Protein AF-C6PXZ6-F1 (afdb_monomer_lite)

pLDDT: mean 88.35, std 12.58, range [36.41, 98.31]

Organism: NCBI:txid536227

Structure (mmCIF, N/CA/C/O backbone):
data_AF-C6PXZ6-F1
#
_entry.id   AF-C6PXZ6-F1
#
loop_
_atom_site.group_PDB
_atom_site.id
_atom_site.type_symbol
_atom_site.label_atom_id
_atom_site.label_alt_id
_atom_site.label_comp_id
_atom_site.label_asym_id
_atom_site.label_entity_id
_atom_site.label_seq_id
_atom_site.pdbx_PDB_ins_code
_atom_site.Cartn_x
_atom_site.Cartn_y
_atom_site.Cartn_z
_atom_site.occupancy
_atom_site.B_iso_or_equiv
_atom_site.auth_seq_id
_atom_site.auth_comp_id
_atom_site.auth_asym_id
_atom_site.auth_atom_id
_atom_site.pdbx_PDB_model_num
ATOM 1 N N . MET A 1 1 ? 37.412 -1.497 2.992 1.00 36.41 1 MET A N 1
ATOM 2 C CA . MET A 1 1 ? 36.034 -0.956 2.962 1.00 36.41 1 MET A CA 1
ATOM 3 C C . MET A 1 1 ? 35.666 -0.709 1.498 1.00 36.41 1 MET A C 1
ATOM 5 O O . MET A 1 1 ? 36.073 0.293 0.928 1.00 36.41 1 MET A O 1
ATOM 9 N N . GLY A 1 2 ? 35.069 -1.699 0.826 1.00 41.47 2 GLY A N 1
ATOM 10 C CA . GLY A 1 2 ? 34.815 -1.634 -0.619 1.00 41.47 2 GLY A CA 1
ATOM 11 C C . GLY A 1 2 ? 33.611 -0.747 -0.926 1.00 41.47 2 GLY A C 1
ATOM 12 O O . GLY A 1 2 ? 32.544 -0.958 -0.356 1.00 41.47 2 GLY A O 1
ATOM 13 N N . LYS A 1 3 ? 33.777 0.240 -1.814 1.00 44.44 3 LYS A N 1
ATOM 14 C CA . LYS A 1 3 ? 32.667 1.032 -2.363 1.00 44.44 3 LYS A CA 1
ATOM 15 C C . LYS A 1 3 ? 31.670 0.056 -3.000 1.00 44.44 3 LYS A C 1
ATOM 17 O O . LYS A 1 3 ? 32.033 -0.635 -3.950 1.00 44.44 3 LYS A O 1
ATOM 22 N N . GLY A 1 4 ? 30.459 -0.055 -2.453 1.00 53.03 4 GLY A N 1
ATOM 23 C CA . GLY A 1 4 ? 29.423 -0.934 -2.997 1.00 53.03 4 GLY A CA 1
ATOM 24 C C . GLY A 1 4 ? 29.125 -0.537 -4.441 1.00 53.03 4 GLY A C 1
ATOM 25 O O . GLY A 1 4 ? 28.650 0.567 -4.694 1.00 53.03 4 GLY A O 1
ATOM 26 N N . LYS A 1 5 ? 29.479 -1.398 -5.396 1.00 52.75 5 LYS A N 1
ATOM 27 C CA . LYS A 1 5 ? 29.253 -1.161 -6.821 1.00 52.75 5 LYS A CA 1
ATOM 28 C C . LYS A 1 5 ? 27.749 -1.258 -7.072 1.00 52.75 5 LYS A C 1
ATOM 30 O O . LYS A 1 5 ? 27.180 -2.332 -6.921 1.00 52.75 5 LYS A O 1
ATOM 35 N N . LEU A 1 6 ? 27.110 -0.139 -7.406 1.00 61.28 6 LEU A N 1
ATOM 36 C CA . LEU A 1 6 ? 25.716 -0.144 -7.842 1.00 61.28 6 LEU A CA 1
ATOM 37 C C . LEU A 1 6 ? 25.652 -0.765 -9.239 1.00 61.28 6 LEU A C 1
ATOM 39 O O . LEU A 1 6 ? 26.320 -0.290 -10.161 1.00 61.28 6 LEU A O 1
ATOM 43 N N . GLU A 1 7 ? 24.868 -1.825 -9.398 1.00 64.44 7 GLU A N 1
ATOM 44 C CA . GLU A 1 7 ? 24.666 -2.460 -10.700 1.00 64.44 7 GLU A CA 1
ATOM 45 C C . GLU A 1 7 ? 23.505 -1.793 -11.432 1.00 64.44 7 GLU A C 1
ATOM 47 O O . GLU A 1 7 ? 22.420 -1.626 -10.873 1.00 64.44 7 GLU A O 1
ATOM 52 N N . LYS A 1 8 ? 23.752 -1.376 -12.679 1.00 71.31 8 LYS A N 1
ATOM 53 C CA . LYS A 1 8 ? 22.756 -0.696 -13.507 1.00 71.31 8 LYS A CA 1
ATOM 54 C C . LYS A 1 8 ? 21.826 -1.723 -14.145 1.00 71.31 8 LYS A C 1
ATOM 56 O O . LYS A 1 8 ? 22.284 -2.591 -14.886 1.00 71.31 8 LYS A O 1
ATOM 61 N N . THR A 1 9 ? 20.525 -1.586 -13.923 1.00 69.38 9 THR A N 1
ATOM 62 C CA . THR A 1 9 ? 19.516 -2.392 -14.616 1.00 69.38 9 THR A CA 1
ATOM 63 C C . THR A 1 9 ? 19.161 -1.776 -15.972 1.00 69.38 9 THR A C 1
ATOM 65 O O . THR A 1 9 ? 19.250 -0.560 -16.179 1.00 69.38 9 THR A O 1
ATOM 68 N N . LYS A 1 10 ? 18.811 -2.634 -16.938 1.00 75.81 10 LYS A N 1
ATOM 69 C CA . LYS A 1 10 ? 18.364 -2.215 -18.275 1.00 75.81 10 LYS A CA 1
ATOM 70 C C . LYS A 1 10 ? 16.946 -1.641 -18.207 1.00 75.81 10 LYS A C 1
ATOM 72 O O . LYS A 1 10 ? 16.198 -1.940 -17.279 1.00 75.81 10 LYS A O 1
ATOM 77 N N . ALA A 1 11 ? 16.582 -0.850 -19.215 1.00 82.94 11 ALA A N 1
ATOM 78 C CA . ALA A 1 11 ? 15.208 -0.399 -19.383 1.00 82.94 11 ALA A CA 1
ATOM 79 C C . ALA A 1 11 ? 14.250 -1.599 -19.518 1.00 82.94 11 ALA A C 1
ATOM 81 O O . ALA A 1 11 ? 14.599 -2.605 -20.140 1.00 82.94 11 ALA A O 1
ATOM 82 N N . ALA A 1 12 ? 13.059 -1.490 -18.931 1.00 84.81 12 ALA A N 1
ATOM 83 C CA . ALA A 1 12 ? 12.037 -2.534 -18.932 1.00 84.81 12 ALA A CA 1
ATOM 84 C C . ALA A 1 12 ? 10.637 -1.912 -18.832 1.00 84.81 12 ALA A C 1
ATOM 86 O O . ALA A 1 12 ? 10.421 -1.010 -18.025 1.00 84.81 12 ALA A O 1
ATOM 87 N N . GLY A 1 13 ? 9.670 -2.386 -19.619 1.00 87.19 13 GLY A N 1
ATOM 88 C CA . GLY A 1 13 ? 8.293 -1.895 -19.546 1.00 87.19 13 GLY A CA 1
ATOM 89 C C . GLY A 1 13 ? 7.475 -2.097 -20.824 1.00 87.19 13 GLY A C 1
ATOM 90 O O . GLY A 1 13 ? 8.053 -2.412 -21.864 1.00 87.19 13 GLY A O 1
ATOM 91 N N . PRO A 1 14 ? 6.146 -1.898 -20.753 1.00 91.56 14 PRO A N 1
ATOM 92 C CA . PRO A 1 14 ? 5.380 -1.598 -19.539 1.00 91.56 14 PRO A CA 1
ATOM 93 C C . PRO A 1 14 ? 5.196 -2.851 -18.663 1.00 91.56 14 PRO A C 1
ATOM 95 O O . PRO A 1 14 ? 4.722 -3.881 -19.132 1.00 91.56 14 PRO A O 1
ATOM 98 N N . ILE A 1 15 ? 5.564 -2.766 -17.383 1.00 93.62 15 ILE A N 1
ATOM 99 C CA . ILE A 1 15 ? 5.384 -3.842 -16.398 1.00 93.62 15 ILE A CA 1
ATOM 100 C C . ILE A 1 15 ? 4.039 -3.615 -15.699 1.00 93.62 15 ILE A C 1
ATOM 102 O O . ILE A 1 15 ? 3.883 -2.577 -15.043 1.00 93.62 15 ILE A O 1
ATOM 106 N N . PRO A 1 16 ? 3.062 -4.533 -15.819 1.00 94.00 16 PRO A N 1
ATOM 107 C CA . PRO A 1 16 ? 1.809 -4.440 -15.080 1.00 94.00 16 PRO A CA 1
ATOM 108 C C . PRO A 1 16 ? 2.051 -4.494 -13.569 1.00 94.00 16 PRO A C 1
ATOM 110 O O . PRO A 1 16 ? 2.838 -5.304 -13.087 1.00 94.00 16 PRO A O 1
ATOM 113 N N . ASN A 1 17 ? 1.342 -3.658 -12.818 1.00 93.81 17 ASN A N 1
ATOM 114 C CA . ASN A 1 17 ? 1.368 -3.637 -11.363 1.00 93.81 17 ASN A CA 1
ATOM 115 C C . ASN A 1 17 ? -0.063 -3.486 -10.830 1.00 93.81 17 ASN A C 1
ATOM 117 O O . ASN A 1 17 ? -0.721 -2.467 -11.044 1.00 93.81 17 ASN A O 1
ATOM 121 N N . ASN A 1 18 ? -0.549 -4.516 -10.146 1.00 95.06 18 ASN A N 1
ATOM 122 C CA . ASN A 1 18 ? -1.874 -4.527 -9.542 1.00 95.06 18 ASN A CA 1
ATOM 123 C C . ASN A 1 18 ? -1.787 -3.961 -8.125 1.00 95.06 18 ASN A C 1
ATOM 125 O O . ASN A 1 18 ? -1.286 -4.630 -7.225 1.00 95.06 18 ASN A O 1
ATOM 129 N N . VAL A 1 19 ? -2.283 -2.738 -7.923 1.00 95.81 19 VAL A N 1
ATOM 130 C CA . VAL A 1 19 ? -2.348 -2.138 -6.587 1.00 95.81 19 VAL A CA 1
ATOM 131 C C . VAL A 1 19 ? -3.661 -2.514 -5.936 1.00 95.81 19 VAL A C 1
ATOM 133 O O . VAL A 1 19 ? -4.734 -2.127 -6.402 1.00 95.81 19 VAL A O 1
ATOM 136 N N . PHE A 1 20 ? -3.562 -3.259 -4.848 1.00 97.06 20 PHE A N 1
ATOM 137 C CA . PHE A 1 20 ? -4.698 -3.608 -4.016 1.00 97.06 20 PHE A CA 1
ATOM 138 C C . PHE A 1 20 ? -4.902 -2.542 -2.949 1.00 97.06 20 PHE A C 1
ATOM 140 O O . PHE A 1 20 ? -3.945 -2.010 -2.388 1.00 97.06 20 PHE A O 1
ATOM 147 N N . GLY A 1 21 ? -6.160 -2.233 -2.675 1.00 96.31 21 GLY A N 1
ATOM 148 C CA . GLY A 1 21 ? -6.542 -1.312 -1.621 1.00 96.31 21 GLY A CA 1
ATOM 149 C C . GLY A 1 21 ? -7.809 -1.779 -0.931 1.00 96.31 21 GLY A C 1
ATOM 150 O O . GLY A 1 21 ? -8.485 -2.703 -1.382 1.00 96.31 21 GLY A O 1
ATOM 151 N N . TRP A 1 22 ? -8.140 -1.093 0.153 1.00 97.62 22 TRP A N 1
ATOM 152 C CA . TRP A 1 22 ? -9.368 -1.320 0.892 1.00 97.62 22 TRP A CA 1
ATOM 153 C C . TRP A 1 22 ? -10.103 0.006 1.047 1.00 97.62 22 TRP A C 1
ATOM 155 O O . TRP A 1 22 ? -9.603 0.931 1.688 1.00 97.62 22 TRP A O 1
ATOM 165 N N . ARG A 1 23 ? -11.275 0.129 0.421 1.00 97.50 23 ARG A N 1
ATOM 166 C CA . ARG A 1 23 ? -12.094 1.338 0.499 1.00 97.50 23 ARG A CA 1
ATOM 167 C C . ARG A 1 23 ? -13.054 1.208 1.673 1.00 97.50 23 ARG A C 1
ATOM 169 O O . ARG A 1 23 ? -13.989 0.412 1.624 1.00 97.50 23 ARG A O 1
ATOM 176 N N . TYR A 1 24 ? -12.817 2.012 2.703 1.00 97.69 24 TYR A N 1
ATOM 177 C CA . TYR A 1 24 ? -13.629 2.055 3.913 1.00 97.69 24 TYR A CA 1
ATOM 178 C C . TYR A 1 24 ? -14.229 3.452 4.095 1.00 97.69 24 TYR A C 1
ATOM 180 O O . TYR A 1 24 ? -13.491 4.434 4.154 1.00 97.69 24 TYR A O 1
ATOM 188 N N . ILE A 1 25 ? -15.556 3.544 4.193 1.00 98.31 25 ILE A N 1
ATOM 189 C CA . ILE A 1 25 ? -16.271 4.765 4.587 1.00 98.31 25 ILE A CA 1
ATOM 190 C C . ILE A 1 25 ? -17.052 4.444 5.866 1.00 98.31 25 ILE A C 1
ATOM 192 O O . ILE A 1 25 ? -17.870 3.519 5.843 1.00 98.31 25 ILE A O 1
ATOM 196 N N . PRO A 1 26 ? -16.821 5.165 6.979 1.00 98.12 26 PRO A N 1
ATOM 197 C CA . PRO A 1 26 ? -17.546 4.933 8.224 1.00 98.1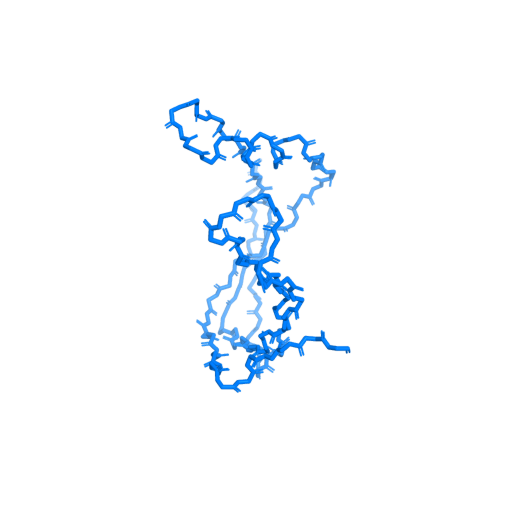2 26 PRO A CA 1
ATOM 198 C C . PRO A 1 26 ? -19.027 5.321 8.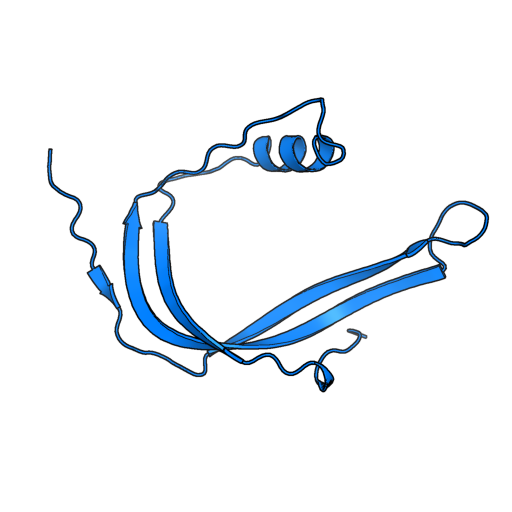107 1.00 98.12 26 PRO A C 1
ATOM 200 O O . PRO A 1 26 ? -19.405 6.136 7.264 1.00 98.12 26 PRO A O 1
ATOM 203 N N . ASN A 1 27 ? -19.867 4.751 8.974 1.00 98.19 27 ASN A N 1
ATOM 204 C CA . ASN A 1 27 ? -21.247 5.211 9.141 1.00 98.19 27 ASN A CA 1
ATOM 205 C C . ASN A 1 27 ? -21.289 6.690 9.565 1.00 98.19 27 ASN A C 1
ATOM 207 O O . ASN A 1 27 ? -20.424 7.149 10.307 1.00 98.19 27 ASN A O 1
ATOM 211 N N . VAL A 1 28 ? -22.317 7.429 9.124 1.00 97.19 28 VAL A N 1
ATOM 212 C CA . VAL A 1 28 ? -22.520 8.836 9.532 1.00 97.19 28 VAL A CA 1
ATOM 213 C C . VAL A 1 28 ? -22.751 8.932 11.040 1.00 97.19 28 VAL A C 1
ATOM 215 O O . VAL A 1 28 ? -22.161 9.779 11.700 1.00 97.19 28 VAL A O 1
ATOM 218 N N . ASN A 1 29 ? -23.586 8.039 11.579 1.00 95.69 29 ASN A N 1
ATOM 219 C CA . ASN A 1 29 ? -23.884 7.948 13.003 1.00 95.69 29 ASN A CA 1
ATOM 220 C C . ASN A 1 29 ? -23.701 6.499 13.465 1.00 95.69 29 ASN A C 1
ATOM 222 O O . ASN A 1 29 ? -24.418 5.608 13.011 1.00 95.69 29 ASN A O 1
ATOM 226 N N . GLY A 1 30 ? -22.766 6.277 14.387 1.00 95.00 30 GLY A N 1
ATOM 227 C CA . GLY A 1 30 ? -22.520 4.977 15.010 1.00 95.00 30 GLY A CA 1
ATOM 228 C C . GLY A 1 30 ? -21.291 4.228 14.473 1.00 95.00 30 GLY A C 1
ATOM 229 O O . GLY A 1 30 ? -20.643 4.667 13.523 1.00 95.00 30 GLY A O 1
ATOM 230 N N . PRO A 1 31 ? -20.933 3.103 15.113 1.00 97.69 31 PRO A N 1
ATOM 231 C CA . PRO A 1 31 ? -19.787 2.287 14.725 1.00 97.69 31 PRO A CA 1
ATOM 232 C C . PRO A 1 31 ? -20.017 1.561 13.389 1.00 97.69 31 PRO A C 1
ATOM 234 O O . PRO A 1 31 ? -21.146 1.408 12.923 1.00 97.69 31 PRO A O 1
ATOM 237 N N . GLY A 1 32 ? -18.934 1.061 12.792 1.00 96.81 32 GLY A N 1
ATOM 238 C CA . GLY A 1 32 ? -18.979 0.268 11.561 1.00 96.81 32 GLY A CA 1
ATOM 239 C C . GLY A 1 32 ? -18.852 1.092 10.277 1.00 96.81 32 GLY A C 1
ATOM 240 O O . GLY A 1 32 ? -18.390 2.238 10.291 1.00 96.81 32 GLY A O 1
ATOM 241 N N . ALA A 1 33 ? -19.212 0.466 9.157 1.00 97.81 33 ALA A N 1
ATOM 242 C CA . ALA A 1 33 ? -18.943 0.965 7.814 1.00 97.81 33 ALA A CA 1
ATOM 243 C C . ALA A 1 33 ? -20.230 1.156 7.007 1.00 97.81 33 ALA A C 1
ATOM 245 O O . ALA A 1 33 ? -21.039 0.235 6.914 1.00 97.81 33 ALA A O 1
ATOM 246 N N . ALA A 1 34 ? -20.355 2.312 6.356 1.00 97.94 34 ALA A N 1
ATOM 247 C CA . ALA A 1 34 ? -21.321 2.536 5.284 1.00 97.94 34 ALA A CA 1
ATOM 248 C C . ALA A 1 34 ? -20.828 1.938 3.953 1.00 97.94 34 ALA A C 1
ATOM 250 O O . ALA A 1 34 ? -21.629 1.578 3.094 1.00 97.94 34 ALA A O 1
ATOM 251 N N . LEU A 1 35 ? -19.504 1.822 3.784 1.00 97.62 35 LEU A N 1
ATOM 252 C CA . LEU A 1 35 ? -18.865 1.176 2.639 1.00 97.62 35 LEU A CA 1
ATOM 253 C C . LEU A 1 35 ? -17.612 0.426 3.093 1.00 97.62 35 LEU A C 1
ATOM 255 O O . LEU A 1 35 ? -16.803 0.984 3.833 1.00 97.62 35 LEU A O 1
ATOM 259 N N . ASN A 1 36 ? -17.446 -0.818 2.648 1.00 97.38 36 ASN A N 1
ATOM 260 C CA . ASN A 1 36 ? -16.355 -1.695 3.068 1.00 97.38 36 ASN A CA 1
ATOM 261 C C . ASN A 1 36 ? -16.003 -2.678 1.944 1.00 97.38 36 ASN A C 1
ATOM 263 O O . ASN A 1 36 ? -16.577 -3.761 1.867 1.00 97.38 36 ASN A O 1
ATOM 267 N N . GLU A 1 37 ? -15.117 -2.279 1.034 1.00 97.94 37 GLU A N 1
ATOM 268 C CA . GLU A 1 37 ? -14.899 -3.007 -0.220 1.00 97.94 37 GLU A CA 1
ATOM 269 C C . GLU A 1 37 ? -13.407 -3.143 -0.557 1.00 97.94 37 GLU A C 1
ATOM 271 O O . GLU A 1 37 ? -12.685 -2.136 -0.553 1.00 97.94 37 GLU A O 1
ATOM 276 N N . PRO A 1 38 ? -12.924 -4.345 -0.922 1.00 98.06 38 PRO A N 1
ATOM 277 C CA . PRO A 1 38 ? -11.605 -4.490 -1.516 1.00 98.06 38 PRO A CA 1
ATOM 278 C C . PRO A 1 38 ? -11.612 -3.901 -2.932 1.00 98.06 38 PRO A C 1
ATOM 280 O O . PRO A 1 38 ? -12.555 -4.086 -3.705 1.00 98.06 38 PRO A O 1
ATOM 283 N N . ILE A 1 39 ? -10.548 -3.192 -3.295 1.00 97.44 39 ILE A N 1
ATOM 284 C CA . ILE A 1 39 ? -10.400 -2.562 -4.608 1.00 97.44 39 ILE A CA 1
ATOM 285 C C . ILE A 1 39 ? -9.097 -2.986 -5.276 1.00 97.44 39 ILE A C 1
ATOM 287 O O . ILE A 1 39 ? -8.097 -3.285 -4.623 1.00 97.44 39 ILE A O 1
ATOM 291 N N . LEU A 1 40 ? -9.108 -2.958 -6.602 1.00 97.12 40 LEU A N 1
ATOM 292 C CA . LEU A 1 40 ? -7.934 -3.110 -7.442 1.00 97.12 40 LEU A CA 1
ATOM 293 C C . LEU A 1 40 ? -7.804 -1.895 -8.349 1.00 97.12 40 LEU A C 1
ATOM 295 O O . LEU A 1 40 ? -8.731 -1.547 -9.083 1.00 97.12 40 LEU A O 1
ATOM 299 N N . TYR A 1 41 ? -6.617 -1.306 -8.342 1.00 96.50 41 TYR A N 1
ATOM 300 C CA . TYR A 1 41 ? -6.193 -0.261 -9.255 1.00 96.50 41 TYR A CA 1
ATOM 301 C C . TYR A 1 41 ? -5.041 -0.791 -10.127 1.00 96.50 41 TYR A C 1
ATOM 303 O O . TYR A 1 41 ? -3.884 -0.804 -9.696 1.00 96.50 41 TYR A O 1
ATOM 311 N N . PRO A 1 42 ? -5.326 -1.278 -11.349 1.00 96.12 42 PRO A N 1
ATOM 312 C CA . PRO A 1 42 ? -4.284 -1.708 -12.270 1.00 96.12 42 PRO A CA 1
ATOM 313 C C . PRO A 1 42 ? -3.505 -0.497 -12.780 1.00 96.12 42 PRO A C 1
ATOM 315 O O . PRO A 1 42 ? -4.074 0.408 -13.395 1.00 96.12 42 PRO A O 1
ATOM 318 N N . GLN A 1 43 ? -2.197 -0.511 -12.575 1.00 95.69 43 GLN A N 1
ATOM 319 C CA . GLN A 1 43 ? -1.269 0.465 -13.132 1.00 95.69 43 GLN A CA 1
ATOM 320 C C . GLN A 1 43 ? -0.130 -0.251 -13.861 1.00 95.69 43 GLN A C 1
ATOM 322 O O . GLN A 1 43 ? -0.062 -1.480 -13.896 1.00 95.69 43 GLN A O 1
ATOM 327 N N . SER A 1 44 ? 0.770 0.511 -14.473 1.00 95.12 44 SER A N 1
ATOM 328 C CA . SER A 1 44 ? 1.999 -0.048 -15.034 1.00 95.12 44 SER A CA 1
ATOM 329 C C . SER A 1 44 ? 3.168 0.903 -14.853 1.00 95.12 44 SER A C 1
ATOM 331 O O . SER A 1 44 ? 2.978 2.115 -14.763 1.00 95.12 44 SER A O 1
ATOM 333 N N . ILE A 1 45 ? 4.377 0.355 -14.809 1.00 94.50 45 ILE A N 1
ATOM 334 C CA . ILE A 1 45 ? 5.618 1.125 -14.740 1.00 94.50 45 ILE A CA 1
ATOM 335 C C . ILE A 1 45 ? 6.489 0.825 -15.959 1.00 94.50 45 ILE A C 1
ATOM 337 O O . ILE A 1 45 ? 6.613 -0.321 -16.388 1.00 94.50 45 ILE A O 1
ATOM 341 N N . THR A 1 46 ? 7.098 1.864 -16.519 1.00 95.25 46 THR A N 1
ATOM 342 C CA . THR A 1 46 ? 8.188 1.758 -17.491 1.00 95.25 46 THR A CA 1
ATOM 343 C C . THR A 1 46 ? 9.459 2.256 -16.827 1.00 95.25 46 THR A C 1
ATOM 345 O O . THR A 1 46 ? 9.567 3.435 -16.507 1.00 95.25 46 THR A O 1
ATOM 348 N N . ILE A 1 47 ? 10.410 1.358 -16.596 1.00 93.56 47 ILE A N 1
ATOM 349 C CA . ILE A 1 47 ? 11.709 1.638 -15.987 1.00 93.56 47 ILE A CA 1
ATOM 350 C C . ILE A 1 47 ? 12.676 2.045 -17.099 1.00 93.56 47 ILE A C 1
ATOM 352 O O . ILE A 1 47 ? 12.882 1.298 -18.053 1.00 93.56 47 ILE A O 1
ATOM 356 N N . MET A 1 48 ? 13.291 3.217 -16.970 1.00 93.12 48 MET A N 1
ATOM 357 C CA . MET A 1 48 ? 14.318 3.718 -17.889 1.00 93.12 48 MET A CA 1
ATOM 358 C C . MET A 1 48 ? 15.727 3.358 -17.407 1.00 93.12 48 MET A C 1
ATOM 360 O O . MET A 1 48 ? 16.616 3.073 -18.207 1.00 93.12 48 MET A O 1
ATOM 364 N N . SER A 1 49 ? 15.938 3.363 -16.091 1.00 91.50 49 SER A N 1
ATOM 365 C CA . SER A 1 49 ? 17.177 2.915 -15.451 1.00 91.50 49 SER A CA 1
ATOM 366 C C . SER A 1 49 ? 16.921 2.522 -14.001 1.00 91.50 49 SER A C 1
ATOM 368 O O . SER A 1 49 ? 15.941 2.957 -13.400 1.00 91.50 49 SER A O 1
ATOM 370 N N . GLY A 1 50 ? 17.806 1.717 -13.425 1.00 90.19 50 GLY A N 1
ATOM 371 C CA . GLY A 1 50 ? 17.753 1.396 -12.007 1.00 90.19 50 GLY A CA 1
ATOM 372 C C . GLY A 1 50 ? 19.102 0.969 -11.452 1.00 90.19 50 GLY A C 1
ATOM 373 O O . GLY A 1 50 ? 20.052 0.735 -12.203 1.00 90.19 50 GLY A O 1
ATOM 374 N N . TRP A 1 51 ? 19.169 0.904 -10.128 1.00 89.62 51 TRP A N 1
ATOM 375 C CA . TRP A 1 51 ? 20.356 0.588 -9.348 1.00 89.62 51 TRP A CA 1
ATOM 376 C C . TRP A 1 51 ? 19.993 -0.388 -8.241 1.00 89.62 51 TRP A C 1
ATOM 378 O O . TRP A 1 51 ? 19.003 -0.187 -7.536 1.00 89.62 51 TRP A O 1
ATOM 388 N N . TYR A 1 52 ? 20.828 -1.404 -8.068 1.00 88.12 52 TYR A N 1
ATOM 389 C CA . TYR A 1 52 ? 20.727 -2.359 -6.972 1.00 88.12 52 TYR A CA 1
ATOM 390 C C . TYR A 1 52 ? 21.833 -2.128 -5.940 1.00 88.12 52 TYR A C 1
ATOM 392 O O . TYR A 1 52 ? 22.978 -1.844 -6.304 1.00 88.12 52 TYR A O 1
ATOM 400 N N . GLY A 1 53 ? 21.510 -2.279 -4.656 1.00 86.38 53 GLY A N 1
ATOM 401 C CA . GLY A 1 53 ? 22.481 -2.162 -3.574 1.00 86.38 53 GLY A CA 1
ATOM 402 C C . GLY A 1 53 ? 21.983 -2.700 -2.235 1.00 86.38 53 GLY A C 1
ATOM 403 O O . GLY A 1 53 ? 20.927 -3.322 -2.131 1.00 86.38 53 GLY A O 1
ATOM 404 N N . LYS A 1 54 ? 22.773 -2.444 -1.191 1.00 85.75 54 LYS A N 1
ATOM 405 C CA . LYS A 1 54 ? 22.383 -2.688 0.202 1.00 85.75 54 LYS A CA 1
ATOM 406 C C . LYS A 1 54 ? 21.842 -1.398 0.801 1.00 85.75 54 LYS A C 1
ATOM 408 O O . LYS A 1 54 ? 22.420 -0.337 0.574 1.00 85.75 54 LYS A O 1
ATOM 413 N N . GLY A 1 55 ? 20.789 -1.504 1.597 1.00 82.31 55 GLY A N 1
ATOM 414 C CA . GLY A 1 55 ? 20.271 -0.386 2.373 1.00 82.31 55 GLY A CA 1
ATOM 415 C C . GLY A 1 55 ? 19.618 -0.854 3.664 1.00 82.31 55 GLY A C 1
ATOM 416 O O . GLY A 1 55 ? 19.522 -2.050 3.929 1.00 82.31 55 GLY A O 1
ATOM 417 N N . ALA A 1 56 ? 19.202 0.116 4.465 1.00 84.69 56 ALA A N 1
ATOM 418 C CA . ALA A 1 56 ? 18.517 -0.085 5.730 1.00 84.69 56 ALA A CA 1
ATOM 419 C C . ALA A 1 56 ? 17.366 0.919 5.835 1.00 84.69 56 ALA A C 1
ATOM 421 O O . ALA A 1 56 ? 17.394 1.968 5.186 1.00 84.69 56 ALA A O 1
ATOM 422 N N . VAL A 1 57 ? 16.368 0.584 6.647 1.00 85.94 57 VAL A N 1
ATOM 423 C CA . VAL A 1 57 ? 15.268 1.479 7.004 1.00 85.94 57 VAL A CA 1
ATOM 424 C C . VAL A 1 57 ? 15.193 1.558 8.523 1.00 85.94 57 VAL A C 1
ATOM 426 O O . VAL A 1 57 ? 15.421 0.558 9.202 1.00 85.94 57 VAL A O 1
ATOM 429 N N . GLU A 1 58 ? 14.884 2.739 9.042 1.00 87.06 58 GLU A N 1
ATOM 430 C CA . GLU A 1 58 ? 14.692 2.985 10.469 1.00 87.06 58 GLU A CA 1
ATOM 431 C C . GLU A 1 58 ? 13.366 3.724 10.664 1.00 87.06 58 GLU A C 1
ATOM 433 O O . GLU A 1 58 ? 13.072 4.687 9.952 1.00 87.06 58 GLU A O 1
ATOM 438 N N . TRP A 1 59 ? 12.556 3.254 11.613 1.00 89.81 59 TRP A N 1
ATOM 439 C CA . TRP A 1 59 ? 11.268 3.852 11.948 1.00 89.81 59 TRP A CA 1
ATOM 440 C C . TRP A 1 59 ? 11.414 4.737 13.179 1.00 89.81 59 TRP A C 1
ATOM 442 O O . TRP A 1 59 ? 11.822 4.272 14.240 1.00 89.81 59 TRP A O 1
ATOM 452 N N . ILE A 1 60 ? 11.037 6.008 13.052 1.00 89.81 60 ILE A N 1
ATOM 453 C CA . ILE A 1 60 ? 11.130 6.979 14.143 1.00 89.81 60 ILE A CA 1
ATOM 454 C C . ILE A 1 60 ? 9.717 7.332 14.600 1.00 89.81 60 ILE A C 1
ATOM 456 O O . ILE A 1 60 ? 8.969 8.013 13.893 1.00 89.81 60 ILE A O 1
ATOM 460 N N . ALA A 1 61 ? 9.347 6.862 15.791 1.00 86.62 61 ALA A N 1
ATOM 461 C CA . ALA A 1 61 ? 8.081 7.213 16.420 1.00 86.62 61 ALA A CA 1
ATOM 462 C C . ALA A 1 61 ? 8.081 8.684 16.867 1.00 86.62 61 ALA A C 1
ATOM 464 O O . ALA A 1 61 ? 9.079 9.215 17.354 1.00 86.62 61 ALA A O 1
ATOM 465 N N . ASN A 1 62 ? 6.933 9.342 16.729 1.00 89.75 62 ASN A N 1
ATOM 466 C CA . ASN A 1 62 ? 6.722 10.704 17.201 1.00 89.75 62 ASN A CA 1
ATOM 467 C C . ASN A 1 62 ? 5.333 10.791 17.827 1.00 89.75 62 ASN A C 1
ATOM 469 O O . ASN A 1 62 ? 4.331 10.796 17.117 1.00 89.75 62 ASN A O 1
ATOM 473 N N . GLU A 1 63 ? 5.275 10.905 19.154 1.00 90.94 63 GLU A N 1
ATOM 474 C CA . GLU A 1 63 ? 4.014 10.941 19.911 1.00 90.94 63 GLU A CA 1
ATOM 475 C C . GLU A 1 63 ? 3.090 12.105 19.528 1.00 90.94 63 GLU A C 1
ATOM 477 O O . GLU A 1 63 ? 1.887 12.031 19.752 1.00 90.94 63 GLU A O 1
ATOM 482 N N . LYS A 1 64 ? 3.618 13.173 18.915 1.00 94.00 64 LYS A N 1
ATOM 483 C CA . LYS A 1 64 ? 2.803 14.302 18.440 1.00 94.00 64 LYS A CA 1
ATOM 484 C C . LYS A 1 64 ? 2.134 14.035 17.087 1.00 94.00 64 LYS A C 1
ATOM 486 O O . LYS A 1 64 ? 1.323 14.842 16.644 1.00 94.00 64 LYS A O 1
ATOM 491 N N . ASN A 1 65 ? 2.482 12.944 16.405 1.00 92.31 65 ASN A N 1
ATOM 492 C CA . ASN A 1 65 ? 1.908 12.584 15.115 1.00 92.31 65 ASN A CA 1
ATOM 493 C C . ASN A 1 65 ? 0.637 11.738 15.313 1.00 92.31 65 ASN A C 1
ATOM 495 O O . ASN A 1 65 ? 0.681 10.685 15.944 1.00 92.31 65 ASN A O 1
ATOM 499 N N . VAL A 1 66 ? -0.491 12.142 14.719 1.00 95.56 66 VAL A N 1
ATOM 500 C CA . VAL A 1 66 ? -1.761 11.385 14.784 1.00 95.56 66 VAL A CA 1
ATOM 501 C C . VAL A 1 66 ? -1.646 9.963 14.210 1.00 95.56 66 VAL A C 1
ATOM 503 O O . VAL A 1 66 ? -2.384 9.062 14.606 1.00 95.56 66 VAL A O 1
ATOM 506 N N . TYR A 1 67 ? -0.670 9.730 13.329 1.00 94.38 67 TYR A N 1
ATOM 507 C CA . TYR A 1 67 ? -0.378 8.430 12.724 1.00 94.38 67 TYR A CA 1
ATOM 508 C C . TYR A 1 67 ? 0.643 7.596 13.516 1.00 94.38 67 TYR A C 1
ATOM 510 O O . TYR A 1 67 ? 1.068 6.544 13.040 1.00 94.38 67 TYR A O 1
ATOM 518 N N . ASN A 1 68 ? 1.051 8.024 14.719 1.00 95.12 68 ASN A N 1
ATOM 519 C CA . ASN A 1 68 ? 2.099 7.351 15.498 1.00 95.12 68 ASN A CA 1
ATOM 520 C C . ASN A 1 68 ? 1.791 5.872 15.780 1.00 95.12 68 ASN A C 1
ATOM 522 O O . ASN A 1 68 ? 2.697 5.047 15.805 1.00 95.12 68 ASN A O 1
ATOM 526 N N . HIS A 1 69 ? 0.513 5.518 15.938 1.00 94.38 69 HIS A N 1
ATOM 527 C CA . HIS A 1 69 ? 0.094 4.129 16.130 1.00 94.38 69 H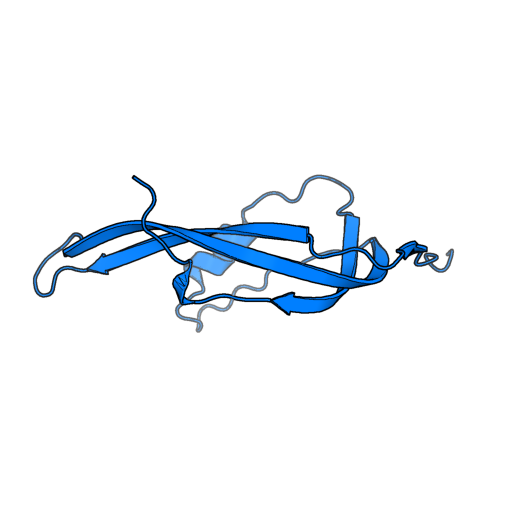IS A CA 1
ATOM 528 C C . HIS A 1 69 ? 0.428 3.235 14.918 1.00 94.38 69 HIS A C 1
ATOM 530 O O . HIS A 1 69 ? 0.866 2.107 15.112 1.00 94.38 69 HIS A O 1
ATOM 536 N N . ILE A 1 70 ? 0.305 3.748 13.686 1.00 95.19 70 ILE A N 1
ATOM 537 C CA . ILE A 1 70 ? 0.692 3.028 12.458 1.00 95.19 70 ILE A CA 1
ATOM 538 C C . ILE A 1 70 ? 2.214 2.882 12.397 1.00 95.19 70 ILE A C 1
ATOM 540 O O . ILE A 1 70 ? 2.722 1.799 12.127 1.00 95.19 70 ILE A O 1
ATOM 544 N N . ILE A 1 71 ? 2.948 3.963 12.678 1.00 94.06 71 ILE A N 1
ATOM 545 C CA . ILE A 1 71 ? 4.419 3.963 12.645 1.00 94.06 71 ILE A CA 1
ATOM 546 C C . ILE A 1 71 ? 4.980 2.949 13.646 1.00 94.06 71 ILE A C 1
ATOM 548 O O . ILE A 1 71 ? 5.869 2.183 13.293 1.00 94.06 71 ILE A O 1
ATOM 552 N N . LYS A 1 72 ? 4.432 2.903 14.866 1.00 94.62 72 LYS A N 1
ATOM 553 C CA . LYS A 1 72 ? 4.809 1.915 15.886 1.00 94.62 72 LYS A CA 1
ATOM 554 C C . LYS A 1 72 ? 4.568 0.485 15.408 1.00 94.62 72 LYS A C 1
ATOM 556 O O . LYS A 1 72 ? 5.473 -0.331 15.486 1.00 94.62 72 LYS A O 1
ATOM 561 N N . GLN A 1 73 ? 3.404 0.207 14.817 1.00 94.62 73 GLN A N 1
ATOM 562 C CA . GLN A 1 73 ? 3.120 -1.121 14.267 1.00 94.62 73 GLN A CA 1
ATOM 563 C C . GLN A 1 73 ? 4.075 -1.513 13.131 1.00 94.62 73 GLN A C 1
ATOM 565 O O . GLN A 1 73 ? 4.480 -2.667 13.057 1.00 94.62 73 GLN A O 1
ATOM 570 N N . LEU A 1 74 ? 4.463 -0.574 12.260 1.00 92.94 74 LEU A N 1
ATOM 571 C CA . LEU A 1 74 ? 5.468 -0.821 11.219 1.00 92.94 74 LEU A CA 1
ATOM 572 C C . LEU A 1 74 ? 6.871 -1.041 11.804 1.00 92.94 74 LEU A C 1
ATOM 574 O O . LEU A 1 74 ? 7.623 -1.852 11.268 1.00 92.94 74 LEU A O 1
ATOM 578 N N . ALA A 1 75 ? 7.211 -0.346 12.893 1.00 91.62 75 ALA A N 1
ATOM 579 C CA . ALA A 1 75 ? 8.474 -0.506 13.610 1.00 91.62 75 ALA A CA 1
ATOM 580 C C . ALA A 1 75 ? 8.593 -1.871 14.303 1.00 91.62 75 ALA A C 1
ATOM 582 O O . ALA A 1 75 ? 9.687 -2.427 14.365 1.00 91.62 75 ALA A O 1
ATOM 583 N N . ASP A 1 76 ? 7.469 -2.419 14.765 1.00 92.69 76 ASP A N 1
ATOM 584 C CA . ASP A 1 76 ? 7.400 -3.739 15.395 1.00 92.69 76 ASP A CA 1
ATOM 585 C C . ASP A 1 76 ? 7.502 -4.894 14.378 1.00 92.69 76 ASP A C 1
ATOM 587 O O . ASP A 1 76 ? 7.698 -6.048 14.771 1.00 92.69 76 ASP A O 1
ATOM 591 N N . LEU A 1 77 ? 7.389 -4.623 13.068 1.00 91.44 77 LEU A N 1
ATOM 592 C CA . LEU A 1 77 ? 7.569 -5.650 12.041 1.00 91.44 77 LEU A CA 1
ATOM 593 C C . LEU A 1 77 ? 9.049 -6.056 11.949 1.00 91.44 77 LEU A C 1
ATOM 595 O O . LEU A 1 77 ? 9.901 -5.227 11.617 1.00 91.44 77 LEU A O 1
ATOM 599 N N . PRO A 1 78 ? 9.385 -7.339 12.172 1.00 87.81 78 PRO A N 1
ATOM 600 C CA . PRO A 1 78 ? 10.768 -7.777 12.145 1.00 87.81 78 PRO A CA 1
ATOM 601 C C . PRO A 1 78 ? 11.340 -7.717 10.724 1.00 87.81 78 PRO A C 1
ATOM 603 O O . PRO A 1 78 ? 10.827 -8.334 9.788 1.00 87.81 78 PRO A O 1
ATOM 606 N 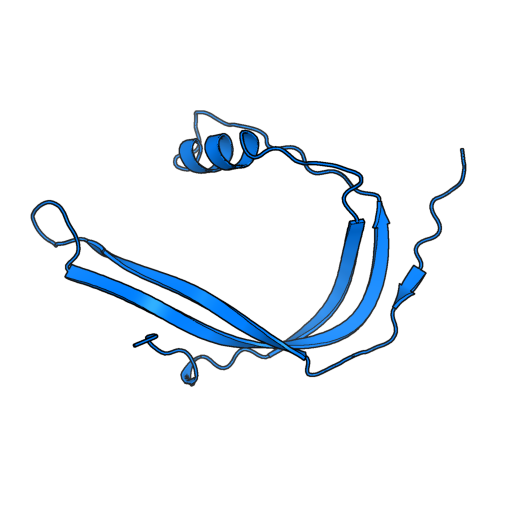N . VAL A 1 79 ? 12.455 -7.003 10.567 1.00 82.31 79 VAL A N 1
ATOM 607 C CA . VAL A 1 79 ? 13.211 -6.943 9.311 1.00 82.31 79 VAL A CA 1
ATOM 608 C C . VAL A 1 79 ? 14.274 -8.039 9.325 1.00 82.31 79 VAL A C 1
ATOM 610 O O . VAL A 1 79 ? 15.343 -7.888 9.916 1.00 82.31 79 VAL A O 1
ATOM 613 N N . TYR A 1 80 ? 13.977 -9.171 8.686 1.00 78.12 80 TYR A N 1
ATOM 614 C CA . TYR A 1 80 ? 14.900 -10.303 8.612 1.00 78.12 80 TYR A CA 1
ATOM 615 C C . TYR A 1 80 ? 15.848 -10.199 7.405 1.00 78.12 80 TYR A C 1
ATOM 617 O O . TYR A 1 80 ? 15.412 -10.098 6.259 1.00 78.12 80 TYR A O 1
ATOM 625 N N . GLY A 1 81 ? 17.157 -10.316 7.656 1.00 67.88 81 GLY A N 1
ATOM 626 C CA . GLY A 1 81 ? 18.184 -10.502 6.623 1.00 67.88 81 GLY A CA 1
ATOM 627 C C . GLY A 1 81 ? 18.727 -9.221 5.973 1.00 67.88 81 GLY A C 1
ATOM 628 O O . GLY A 1 81 ? 18.423 -8.100 6.369 1.00 67.88 81 GLY A O 1
ATOM 629 N N . ASN A 1 82 ? 19.587 -9.399 4.963 1.00 65.88 82 ASN A N 1
ATOM 630 C CA . ASN A 1 82 ? 20.116 -8.295 4.159 1.00 65.88 82 ASN A CA 1
ATOM 631 C C . ASN A 1 82 ? 19.019 -7.782 3.214 1.00 65.88 82 ASN A C 1
ATOM 633 O O . ASN A 1 82 ? 18.730 -8.428 2.204 1.00 65.88 82 ASN A O 1
ATOM 637 N N . VAL A 1 83 ? 18.434 -6.620 3.514 1.00 72.69 83 VAL A N 1
ATOM 638 C CA . VAL A 1 83 ? 17.440 -6.006 2.628 1.00 72.69 83 VAL A CA 1
ATOM 639 C C . VAL A 1 83 ? 18.133 -5.535 1.356 1.00 72.69 83 VAL A C 1
ATOM 641 O O . VAL A 1 83 ? 19.041 -4.700 1.358 1.00 72.69 83 VAL A O 1
ATOM 644 N N . SER A 1 84 ? 17.700 -6.123 0.252 1.00 75.94 84 SER A N 1
ATOM 645 C CA . SER A 1 84 ? 18.128 -5.735 -1.080 1.00 75.94 84 SER A CA 1
ATOM 646 C C . SER A 1 84 ? 17.326 -4.514 -1.503 1.00 75.94 84 SER A C 1
ATOM 648 O O . SER A 1 84 ? 16.096 -4.554 -1.505 1.00 75.94 84 SER A O 1
ATOM 650 N N . VAL A 1 85 ? 18.008 -3.419 -1.831 1.00 84.69 85 VAL A N 1
ATOM 651 C CA . VAL A 1 85 ? 17.354 -2.161 -2.200 1.00 84.69 85 VAL A CA 1
ATOM 652 C C . VAL A 1 85 ? 17.485 -1.942 -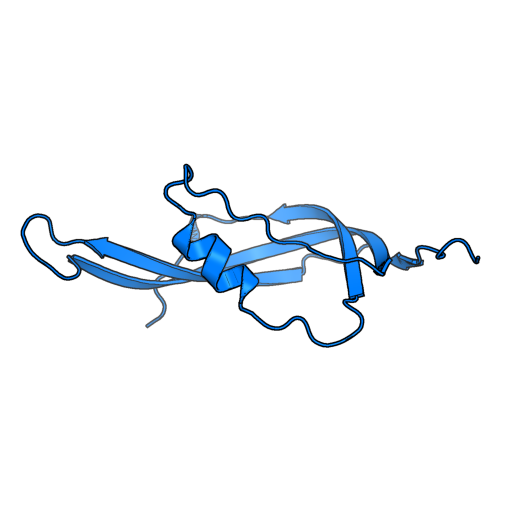3.696 1.00 84.69 85 VAL A C 1
ATOM 654 O O . VAL A 1 85 ? 18.575 -2.033 -4.260 1.00 84.69 85 VAL A O 1
ATOM 657 N N . ASN A 1 86 ? 16.354 -1.618 -4.318 1.00 88.06 86 ASN A N 1
ATOM 658 C CA . ASN A 1 86 ? 16.275 -1.190 -5.704 1.00 88.06 86 ASN A CA 1
ATOM 659 C C . ASN A 1 86 ? 15.884 0.287 -5.742 1.00 88.06 86 ASN A C 1
ATOM 661 O O . ASN A 1 86 ? 14.900 0.683 -5.121 1.00 88.06 86 ASN A O 1
ATOM 665 N N . SER A 1 87 ? 16.627 1.084 -6.501 1.00 89.94 87 SER A N 1
ATOM 666 C CA . SER A 1 87 ? 16.224 2.432 -6.897 1.00 89.94 87 SER A CA 1
ATOM 667 C C . SER A 1 87 ? 15.938 2.429 -8.391 1.00 89.94 87 SER A C 1
ATOM 669 O O . SER A 1 87 ? 16.718 1.871 -9.162 1.00 89.94 87 SER A O 1
ATOM 671 N N . VAL A 1 88 ? 14.821 3.016 -8.811 1.00 91.19 88 VAL A N 1
ATOM 672 C CA . VAL A 1 88 ? 14.391 3.025 -10.214 1.00 91.19 88 VAL A CA 1
ATOM 673 C C . VAL A 1 88 ? 14.032 4.436 -10.656 1.00 91.19 88 VAL A C 1
ATOM 675 O O . VAL A 1 88 ? 13.418 5.202 -9.919 1.00 91.19 88 VAL A O 1
ATOM 678 N N . ASN A 1 89 ? 14.403 4.766 -11.887 1.00 92.88 89 ASN A N 1
ATOM 679 C CA . ASN A 1 89 ? 13.968 5.951 -12.609 1.00 92.88 89 ASN A CA 1
ATOM 680 C C . ASN A 1 89 ? 13.122 5.491 -13.802 1.00 92.88 89 ASN A C 1
ATOM 682 O O . ASN A 1 89 ? 13.520 4.586 -14.543 1.00 92.88 89 ASN A O 1
ATOM 686 N N . GLY A 1 90 ? 11.957 6.104 -13.985 1.00 92.62 90 GLY A N 1
ATOM 687 C CA . GLY A 1 90 ? 11.042 5.758 -15.058 1.00 92.62 90 GLY A CA 1
ATOM 688 C C . GLY A 1 90 ? 9.735 6.540 -14.995 1.00 92.62 90 GLY A C 1
ATOM 689 O O . GLY A 1 90 ? 9.633 7.556 -14.309 1.00 92.62 90 GLY A O 1
ATOM 690 N N . THR A 1 91 ? 8.722 6.039 -15.694 1.00 95.12 91 THR A N 1
ATOM 691 C CA . THR A 1 91 ? 7.380 6.628 -15.760 1.00 95.12 91 THR A CA 1
ATOM 692 C C . THR A 1 91 ? 6.346 5.623 -15.275 1.00 95.12 91 THR A C 1
ATOM 694 O O . THR A 1 91 ? 6.383 4.450 -15.648 1.00 95.12 91 THR A O 1
ATOM 697 N N . VAL A 1 92 ? 5.399 6.084 -14.460 1.00 93.88 92 VAL A N 1
ATOM 698 C CA . VAL A 1 92 ? 4.230 5.299 -14.052 1.00 93.88 92 VAL A CA 1
ATOM 699 C C . VAL A 1 92 ? 3.036 5.735 -14.890 1.00 93.88 92 VAL A C 1
ATOM 701 O O . VAL A 1 92 ? 2.731 6.922 -14.978 1.00 93.88 92 VAL A O 1
ATOM 704 N N . PHE A 1 93 ? 2.344 4.770 -15.486 1.00 94.31 93 PHE A N 1
ATOM 705 C CA . PHE A 1 93 ? 1.081 4.989 -16.175 1.00 94.31 93 PHE A CA 1
ATOM 706 C C . PHE A 1 93 ? -0.065 4.532 -15.278 1.00 94.31 93 PHE A C 1
ATOM 708 O O . PHE A 1 93 ? -0.203 3.342 -14.974 1.00 94.31 93 PHE A O 1
ATOM 715 N N . MET A 1 94 ? -0.896 5.492 -14.883 1.00 94.56 94 MET A N 1
ATOM 716 C CA . MET A 1 94 ? -2.076 5.289 -14.048 1.00 94.56 94 MET A CA 1
ATOM 717 C C . MET A 1 94 ? -3.329 5.562 -14.878 1.00 94.56 94 MET A C 1
ATOM 719 O O . MET A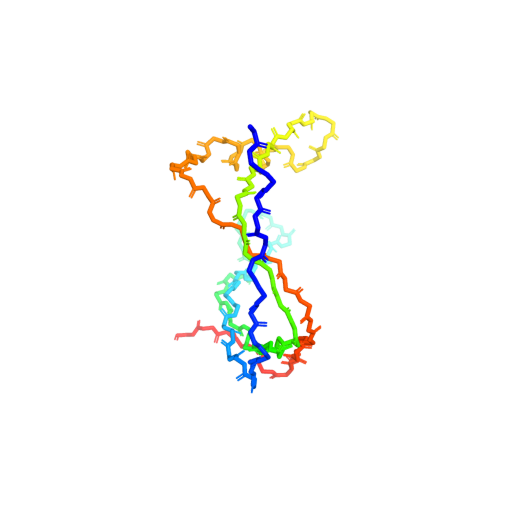 1 94 ? -3.454 6.625 -15.482 1.00 94.56 94 MET A O 1
ATOM 723 N N . ASN A 1 95 ? -4.261 4.609 -14.915 1.00 89.38 95 ASN A N 1
ATOM 724 C CA . ASN A 1 95 ? -5.553 4.797 -15.566 1.00 89.38 95 ASN A CA 1
ATOM 725 C C . ASN A 1 95 ? -6.661 4.751 -14.512 1.00 89.38 95 ASN A C 1
ATOM 727 O O . ASN A 1 95 ? -7.107 3.674 -14.115 1.00 89.38 95 ASN A O 1
ATOM 731 N N . ALA A 1 96 ? -7.119 5.934 -14.098 1.00 85.69 96 ALA A N 1
ATOM 732 C CA . ALA A 1 96 ? -8.123 6.088 -13.047 1.00 85.69 96 ALA A CA 1
ATOM 733 C C . ALA A 1 96 ? -9.429 5.339 -13.332 1.00 85.69 96 ALA A C 1
ATOM 735 O O . ALA A 1 96 ? -10.064 4.846 -12.404 1.00 85.69 96 ALA A O 1
ATOM 736 N N . LEU A 1 97 ? -9.793 5.180 -14.605 1.00 91.56 97 LEU A N 1
ATOM 737 C CA . LEU A 1 97 ? -11.032 4.518 -15.011 1.00 91.56 97 LEU A CA 1
ATOM 738 C C . LEU A 1 97 ? -10.966 2.988 -14.905 1.00 91.56 97 LEU A C 1
ATOM 740 O O . LEU A 1 97 ? -11.993 2.327 -15.008 1.00 91.56 97 LEU A O 1
ATOM 744 N N . LYS A 1 98 ? -9.776 2.404 -14.705 1.00 93.19 98 LYS A N 1
ATOM 745 C CA . LYS A 1 98 ? -9.607 0.949 -14.533 1.00 93.19 98 LYS A CA 1
ATOM 746 C C . LYS A 1 98 ? -9.684 0.487 -13.077 1.00 93.19 98 LYS A C 1
ATOM 748 O O . LYS A 1 98 ? -9.671 -0.725 -12.832 1.00 93.19 98 LYS A O 1
ATOM 753 N N . GLY A 1 99 ? -9.747 1.426 -12.132 1.00 95.50 99 GLY A N 1
ATOM 754 C CA . GLY A 1 99 ? -10.008 1.126 -10.730 1.00 95.50 99 GLY A CA 1
ATOM 755 C C . GLY A 1 99 ? -11.365 0.445 -10.578 1.00 95.50 99 GLY A C 1
ATOM 756 O O . GLY A 1 99 ? -12.357 0.900 -11.143 1.00 95.50 99 GLY A O 1
ATOM 757 N N . ARG A 1 100 ? -11.415 -0.665 -9.843 1.00 96.50 100 ARG A N 1
ATOM 758 C CA . ARG A 1 100 ? -12.651 -1.432 -9.650 1.00 96.50 100 ARG A CA 1
ATOM 759 C C . ARG A 1 100 ? -12.697 -2.115 -8.295 1.00 96.50 100 ARG A C 1
ATOM 761 O O . ARG A 1 100 ? -11.659 -2.401 -7.703 1.00 96.50 100 ARG A O 1
ATOM 768 N N . ILE A 1 101 ? -13.909 -2.414 -7.849 1.00 97.06 101 ILE A N 1
ATOM 769 C CA . ILE A 1 101 ? -14.154 -3.289 -6.703 1.00 97.06 101 ILE A CA 1
ATOM 770 C C . ILE A 1 101 ? -13.748 -4.716 -7.089 1.00 97.06 101 ILE A C 1
ATOM 772 O O . ILE A 1 101 ? -14.008 -5.156 -8.213 1.00 97.06 101 ILE A O 1
ATOM 776 N N . LEU A 1 102 ? -13.105 -5.424 -6.167 1.00 95.25 102 LEU A N 1
ATOM 777 C CA . LEU A 1 102 ? -12.880 -6.860 -6.265 1.00 95.25 102 LEU A CA 1
ATOM 778 C C . LEU A 1 102 ? -14.100 -7.573 -5.676 1.00 95.25 102 LEU A C 1
ATOM 780 O O . LEU A 1 102 ? -14.453 -7.336 -4.524 1.00 95.25 102 LEU A O 1
ATOM 784 N N . ARG A 1 103 ? -14.771 -8.384 -6.493 1.00 83.12 103 ARG A N 1
ATOM 785 C CA . ARG A 1 103 ? -15.892 -9.238 -6.089 1.00 83.12 103 ARG A CA 1
ATOM 786 C C . ARG A 1 103 ? -15.475 -10.694 -6.165 1.00 83.12 103 ARG A C 1
ATOM 788 O O . ARG A 1 103 ? -14.642 -10.990 -7.053 1.00 83.12 103 ARG A O 1
#

Foldseek 3Di:
DDDWDWDKDAKDDFAKDKDKDWDFDADPDDGDGPDTFIKIFIKGWTFHMKTKDFDDDDQDADPVDPCSVVSVVVNPDDDDDTDIDMDTDTDMGGDPVPMDTDD

InterPro domains:
  IPR023375 Acetoacetate decarboxylase domain superfamily [G3DSA:2.40.400.10] (2-101)
  IPR023375 Acetoacetate decarboxylase domain superfamily [SSF160104] (7-98)

Radius of gyration: 19.26 Å; chains: 1; bounding box: 60×25×40 Å

Secondary structure (DSSP, 8-state):
-----PEEEPPEEEEEEEEEEEEEEE-SSSSSEEEEEEEEEEEEEEEEEEEEEE--------TTSTTHHHHHHHHTS---S--EEEEEEEEEEE-GGG-EE--

Sequence (103 aa):
MGKGKLEKTKAAGPIPNNVFGWRYIPNVNGPGAALNEPILYPQSITIMSGWYGKGAVEWIANEKNVYNHIIKQLADLPVYGNVSVNSVNGTVFMNALKGRILR